Protein AF-A0A2D6ZTB4-F1 (afdb_monomer_lite)

Structure (mmCIF, N/CA/C/O backbone):
data_AF-A0A2D6ZTB4-F1
#
_entry.id   AF-A0A2D6ZTB4-F1
#
loop_
_atom_site.group_PDB
_atom_site.id
_atom_site.type_symbol
_atom_site.label_atom_id
_atom_site.label_alt_id
_atom_site.label_comp_id
_atom_site.label_asym_id
_atom_site.label_entity_id
_atom_site.label_seq_id
_atom_site.pdbx_PDB_ins_code
_atom_site.Cartn_x
_atom_site.Cartn_y
_atom_site.Cartn_z
_atom_site.occupancy
_atom_site.B_iso_or_equiv
_atom_site.auth_seq_id
_atom_site.auth_comp_id
_atom_site.auth_asym_id
_atom_site.auth_atom_id
_atom_site.pdbx_PDB_model_num
ATOM 1 N N . MET A 1 1 ? 25.758 -13.209 -58.557 1.00 52.25 1 MET A N 1
ATOM 2 C CA . MET A 1 1 ? 24.858 -12.712 -57.490 1.00 52.25 1 MET A CA 1
ATOM 3 C C . MET A 1 1 ? 24.433 -11.298 -57.864 1.00 52.25 1 MET A C 1
ATOM 5 O O . MET A 1 1 ? 25.295 -10.448 -58.024 1.00 52.25 1 MET A O 1
ATOM 9 N N . THR A 1 2 ? 23.151 -11.065 -58.150 1.00 56.28 2 THR A N 1
ATOM 10 C CA . THR A 1 2 ? 22.655 -9.791 -58.705 1.00 56.28 2 THR A CA 1
ATOM 11 C C . THR A 1 2 ? 22.597 -8.686 -57.643 1.00 56.28 2 THR A C 1
ATOM 13 O O . THR A 1 2 ? 22.318 -8.953 -56.474 1.00 56.28 2 THR A O 1
ATOM 16 N N . LEU A 1 3 ? 22.803 -7.426 -58.051 1.00 58.00 3 LEU A N 1
ATOM 17 C CA . LEU A 1 3 ? 22.785 -6.234 -57.179 1.00 58.00 3 LEU A CA 1
ATOM 18 C C . LEU A 1 3 ? 21.504 -6.134 -56.314 1.00 58.00 3 LEU A C 1
ATOM 20 O O . LEU A 1 3 ? 21.521 -5.619 -55.197 1.00 58.00 3 LEU A O 1
ATOM 24 N N . LYS A 1 4 ? 20.391 -6.680 -56.825 1.00 60.34 4 LYS A N 1
ATOM 25 C CA . LYS A 1 4 ? 19.081 -6.758 -56.160 1.00 60.34 4 LYS A CA 1
ATOM 26 C C . LYS A 1 4 ? 19.089 -7.713 -54.955 1.00 60.34 4 LYS A C 1
ATOM 28 O O . LYS A 1 4 ? 18.573 -7.355 -53.901 1.00 60.34 4 LYS A O 1
ATOM 33 N N . ASN A 1 5 ? 19.752 -8.867 -55.075 1.00 54.66 5 ASN A N 1
ATOM 34 C CA . ASN A 1 5 ? 19.890 -9.837 -53.983 1.00 54.66 5 ASN A CA 1
ATOM 35 C C . ASN A 1 5 ? 20.804 -9.309 -52.868 1.00 54.66 5 ASN A C 1
ATOM 37 O O . ASN A 1 5 ? 20.575 -9.607 -51.702 1.00 54.66 5 ASN A O 1
ATOM 41 N N . PHE A 1 6 ? 21.793 -8.475 -53.207 1.00 59.34 6 PHE A N 1
ATOM 42 C CA . PHE A 1 6 ? 22.673 -7.833 -52.225 1.00 59.34 6 PHE A CA 1
ATOM 43 C C . PHE A 1 6 ? 21.935 -6.770 -51.389 1.00 59.34 6 PHE A C 1
ATOM 45 O O . PHE A 1 6 ? 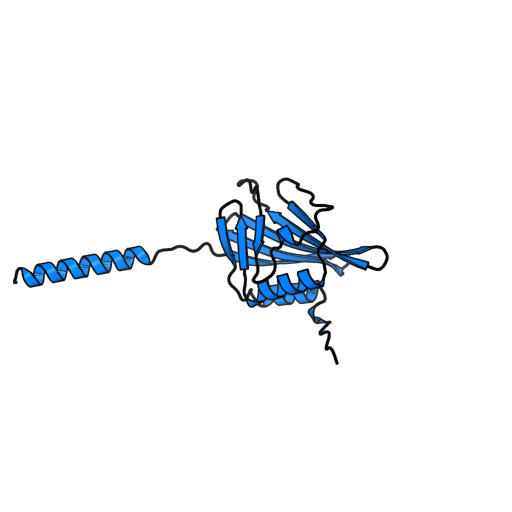22.069 -6.745 -50.168 1.00 59.34 6 PHE A O 1
ATOM 52 N N . LYS A 1 7 ? 21.079 -5.948 -52.021 1.00 60.59 7 LYS A N 1
ATOM 53 C CA . LYS A 1 7 ? 20.233 -4.965 -51.314 1.00 60.59 7 LYS A CA 1
ATOM 54 C C . LYS A 1 7 ? 19.231 -5.620 -50.359 1.00 60.59 7 LYS A C 1
ATOM 56 O O . LYS A 1 7 ? 19.068 -5.131 -49.246 1.00 60.59 7 LYS A O 1
ATOM 61 N N . ILE A 1 8 ? 18.599 -6.723 -50.769 1.00 66.88 8 ILE A N 1
ATOM 62 C CA . ILE A 1 8 ? 17.653 -7.475 -49.924 1.00 66.88 8 ILE A CA 1
ATOM 63 C C . ILE A 1 8 ? 18.365 -8.038 -48.690 1.00 66.88 8 ILE A C 1
ATOM 65 O O . ILE A 1 8 ? 17.864 -7.877 -47.582 1.00 66.88 8 ILE A O 1
ATOM 69 N N . LEU A 1 9 ? 19.563 -8.609 -48.869 1.00 60.28 9 LEU A N 1
ATOM 70 C CA . LEU A 1 9 ? 20.347 -9.189 -47.776 1.00 60.28 9 LEU A CA 1
ATOM 71 C C . LEU A 1 9 ? 20.759 -8.139 -46.727 1.00 60.28 9 LEU A C 1
ATOM 73 O O . LEU A 1 9 ? 20.732 -8.406 -45.523 1.00 60.28 9 LEU A O 1
ATOM 77 N N . ILE A 1 10 ? 21.110 -6.931 -47.183 1.00 66.19 10 ILE A N 1
ATOM 78 C CA . ILE A 1 10 ? 21.418 -5.782 -46.318 1.00 66.19 10 ILE A CA 1
ATOM 79 C C . ILE A 1 10 ? 20.169 -5.334 -45.554 1.00 66.19 10 ILE A C 1
ATOM 81 O O . ILE A 1 10 ? 20.231 -5.165 -44.338 1.00 66.19 10 ILE A O 1
ATOM 85 N N . PHE A 1 11 ? 19.025 -5.210 -46.233 1.00 66.38 11 PHE A N 1
ATOM 86 C CA . PHE A 1 11 ? 17.766 -4.806 -45.603 1.00 66.38 11 PHE A CA 1
ATOM 87 C C . PHE A 1 11 ? 17.319 -5.795 -44.520 1.00 66.38 11 PHE A C 1
ATOM 89 O O . PHE A 1 11 ? 16.960 -5.382 -43.419 1.00 66.38 11 PHE A O 1
ATOM 96 N N . THR A 1 12 ? 17.420 -7.103 -44.780 1.00 67.19 12 THR A N 1
ATOM 97 C CA . THR A 1 12 ? 17.095 -8.139 -43.786 1.00 67.19 12 THR A CA 1
ATOM 98 C C . THR A 1 12 ? 18.022 -8.106 -42.572 1.00 67.19 12 THR A C 1
ATOM 100 O O . THR A 1 12 ? 17.562 -8.320 -41.453 1.00 67.19 12 THR A O 1
ATOM 103 N N . LYS A 1 13 ? 19.312 -7.786 -42.757 1.00 69.56 13 LYS A N 1
ATOM 104 C CA . LYS A 1 13 ? 20.256 -7.633 -41.638 1.00 69.56 13 LYS A CA 1
ATOM 105 C C . LYS A 1 13 ? 19.959 -6.392 -40.794 1.00 69.56 13 LYS A C 1
ATOM 107 O O . LYS A 1 13 ? 20.038 -6.472 -39.574 1.00 69.56 13 LYS A O 1
ATOM 112 N N . ILE A 1 14 ? 19.580 -5.276 -41.418 1.00 72.50 14 ILE A N 1
ATOM 113 C CA . ILE A 1 14 ? 19.193 -4.041 -40.714 1.00 72.50 14 ILE A CA 1
ATOM 114 C C . ILE A 1 14 ? 17.926 -4.271 -39.879 1.00 72.50 14 ILE A C 1
ATOM 116 O O . ILE A 1 14 ? 17.886 -3.878 -38.718 1.00 72.50 14 ILE A O 1
ATOM 120 N N . ILE A 1 15 ? 16.929 -4.972 -40.429 1.00 69.00 15 ILE A N 1
ATOM 121 C CA . ILE A 1 15 ? 15.698 -5.327 -39.704 1.00 69.00 15 ILE A CA 1
ATOM 122 C C . ILE A 1 15 ? 16.006 -6.207 -38.487 1.00 69.00 15 ILE A C 1
ATOM 124 O O . ILE A 1 15 ? 15.493 -5.940 -37.405 1.00 69.00 15 ILE A O 1
ATOM 128 N N . LEU A 1 16 ? 16.880 -7.210 -38.631 1.00 63.91 16 LEU A N 1
ATOM 129 C CA . LEU A 1 16 ? 17.311 -8.063 -37.517 1.00 63.91 16 LEU A CA 1
ATOM 130 C C . LEU A 1 16 ? 18.018 -7.269 -36.412 1.00 63.91 16 LEU A C 1
ATOM 132 O O . LEU A 1 16 ? 17.733 -7.481 -35.238 1.00 63.91 16 LEU A O 1
ATOM 136 N N . ILE A 1 17 ? 18.895 -6.328 -36.773 1.00 64.88 17 ILE A N 1
ATOM 137 C CA . ILE A 1 17 ? 19.585 -5.462 -35.806 1.00 64.88 17 ILE A CA 1
ATOM 138 C C . ILE A 1 17 ? 18.573 -4.590 -35.055 1.00 64.88 17 ILE A C 1
ATOM 140 O O . ILE A 1 17 ? 18.600 -4.546 -33.830 1.00 64.88 17 ILE A O 1
ATOM 144 N N . ILE A 1 18 ? 17.639 -3.956 -35.767 1.00 65.50 18 ILE A N 1
ATOM 145 C CA . ILE A 1 18 ? 16.582 -3.139 -35.157 1.00 65.50 18 ILE A CA 1
ATOM 146 C C . ILE A 1 18 ? 15.731 -3.985 -34.193 1.00 65.50 18 ILE A C 1
ATOM 148 O O . ILE A 1 18 ? 15.479 -3.559 -33.069 1.00 65.50 18 ILE A O 1
ATOM 152 N N . PHE A 1 19 ? 15.361 -5.209 -34.582 1.00 59.56 19 PHE A N 1
ATOM 153 C CA . PHE A 1 19 ? 14.586 -6.127 -33.740 1.00 59.56 19 PHE A CA 1
ATOM 154 C C . PHE A 1 19 ? 15.341 -6.542 -32.465 1.00 59.56 19 PHE A C 1
ATOM 156 O O . PHE A 1 19 ? 14.738 -6.652 -31.402 1.00 59.56 19 PHE A O 1
ATOM 163 N N . PHE A 1 20 ? 16.665 -6.718 -32.537 1.00 58.56 20 PHE A N 1
ATOM 164 C CA . PHE A 1 20 ? 17.502 -7.010 -31.366 1.00 58.56 20 PHE A CA 1
ATOM 165 C C . PHE A 1 20 ? 17.656 -5.813 -30.415 1.00 58.56 20 PHE A C 1
ATOM 167 O O . PHE A 1 20 ? 17.726 -6.013 -29.204 1.00 58.56 20 PHE A O 1
ATOM 174 N N . TYR A 1 21 ? 17.675 -4.579 -30.930 1.00 59.09 21 TYR A N 1
ATOM 175 C CA . TYR A 1 21 ? 17.796 -3.375 -30.097 1.00 59.09 21 TYR A CA 1
ATOM 176 C C . TYR A 1 21 ? 16.504 -3.009 -29.352 1.00 59.09 21 TYR A C 1
ATOM 178 O O . TYR A 1 21 ? 16.584 -2.423 -28.275 1.00 59.09 21 TYR A O 1
ATOM 186 N N . PHE A 1 22 ? 15.327 -3.385 -29.862 1.00 58.44 22 PHE A N 1
ATOM 187 C CA . PHE A 1 22 ? 14.051 -3.104 -29.187 1.00 58.44 22 PHE A CA 1
ATOM 188 C C . PHE A 1 22 ? 13.733 -4.034 -28.001 1.00 58.44 22 PHE A C 1
ATOM 190 O O . PHE A 1 22 ? 12.863 -3.703 -27.201 1.00 58.44 22 PHE A O 1
ATOM 197 N N . ASN A 1 23 ? 14.440 -5.157 -27.836 1.00 50.50 23 ASN A N 1
ATOM 198 C CA . ASN A 1 23 ? 14.071 -6.188 -26.854 1.00 50.50 23 ASN A CA 1
ATOM 199 C C . ASN A 1 23 ? 14.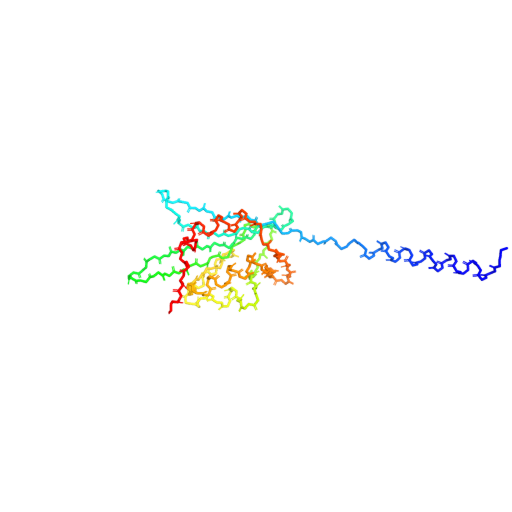707 -6.043 -25.460 1.00 50.50 23 ASN A C 1
ATOM 201 O O . ASN A 1 23 ? 14.439 -6.875 -24.600 1.00 50.50 23 ASN A O 1
ATOM 205 N N . ASN A 1 24 ? 15.509 -5.008 -25.195 1.00 48.94 24 ASN A N 1
ATOM 206 C CA . ASN A 1 24 ? 16.181 -4.835 -23.898 1.00 48.94 24 ASN A CA 1
ATOM 207 C C . ASN A 1 24 ? 15.644 -3.631 -23.112 1.00 48.94 24 ASN A C 1
ATOM 209 O O . ASN A 1 24 ? 16.406 -2.776 -22.660 1.00 48.94 24 ASN A O 1
ATOM 213 N N . VAL A 1 25 ? 14.322 -3.553 -22.941 1.00 54.53 25 VAL A N 1
ATOM 214 C CA . VAL A 1 25 ? 13.733 -2.669 -21.929 1.00 54.53 25 VAL A CA 1
ATOM 215 C C . VAL A 1 25 ? 13.773 -3.419 -20.598 1.00 54.53 25 VAL A C 1
ATOM 217 O O . VAL A 1 25 ? 12.883 -4.208 -20.298 1.00 54.53 25 VAL A O 1
ATOM 220 N N . ASN A 1 26 ? 14.830 -3.202 -19.813 1.00 54.97 26 ASN A N 1
ATOM 221 C CA . ASN A 1 26 ? 14.866 -3.653 -18.422 1.00 54.97 26 ASN A CA 1
ATOM 222 C C . ASN A 1 26 ? 13.776 -2.900 -17.651 1.00 54.97 26 ASN A C 1
ATOM 224 O O . ASN A 1 26 ? 13.898 -1.697 -17.425 1.00 54.97 26 ASN A O 1
ATOM 228 N N . SER A 1 27 ? 12.696 -3.590 -17.285 1.00 60.41 27 SER A N 1
ATOM 229 C CA . SER A 1 27 ? 11.709 -3.048 -16.355 1.00 60.41 27 SER A CA 1
ATOM 230 C C . SER A 1 27 ? 12.225 -3.204 -14.930 1.00 60.41 27 SER A C 1
ATOM 232 O O . SER A 1 27 ? 12.633 -4.305 -14.557 1.00 60.41 27 SER A O 1
ATOM 234 N N . ASP A 1 28 ? 12.164 -2.139 -14.133 1.00 71.88 28 ASP A N 1
ATOM 235 C CA . ASP A 1 28 ? 12.391 -2.237 -12.693 1.00 71.88 28 ASP A CA 1
ATOM 236 C C . ASP A 1 28 ? 11.391 -3.238 -12.091 1.00 71.88 28 ASP A C 1
ATOM 238 O O . ASP A 1 28 ? 10.174 -3.057 -12.189 1.00 71.88 28 ASP A O 1
ATOM 242 N N . GLU A 1 29 ? 11.897 -4.320 -11.499 1.00 78.62 29 GLU A N 1
ATOM 243 C CA . GLU A 1 29 ? 11.063 -5.300 -10.807 1.00 78.62 29 GLU A CA 1
ATOM 244 C C . GLU A 1 29 ? 10.700 -4.773 -9.413 1.00 78.62 29 GLU A C 1
ATOM 246 O O . GLU A 1 29 ? 11.566 -4.317 -8.658 1.00 78.62 29 GLU A O 1
ATOM 251 N N . ILE A 1 30 ? 9.407 -4.827 -9.080 1.00 86.25 30 ILE A N 1
ATOM 252 C CA . ILE A 1 30 ? 8.879 -4.432 -7.773 1.00 86.25 30 ILE A CA 1
ATOM 253 C C . ILE A 1 30 ? 8.494 -5.694 -7.008 1.00 86.25 30 ILE A C 1
ATOM 255 O O . ILE A 1 30 ? 7.564 -6.401 -7.395 1.00 86.25 30 ILE A O 1
ATOM 259 N N . ILE A 1 31 ? 9.166 -5.937 -5.887 1.00 89.06 31 ILE A N 1
ATOM 260 C CA . ILE A 1 31 ? 8.854 -7.043 -4.980 1.00 89.06 31 ILE A CA 1
ATOM 261 C C . ILE A 1 31 ? 7.974 -6.512 -3.851 1.00 89.06 31 ILE A C 1
ATOM 263 O O . ILE A 1 31 ? 8.331 -5.531 -3.198 1.00 89.06 31 ILE A O 1
ATOM 267 N N . ALA A 1 32 ? 6.834 -7.160 -3.616 1.00 90.62 32 ALA A N 1
ATOM 268 C CA . ALA A 1 32 ? 5.929 -6.841 -2.517 1.00 90.62 32 ALA A CA 1
ATOM 269 C C . ALA A 1 32 ? 6.115 -7.829 -1.354 1.00 90.62 32 ALA A C 1
ATOM 271 O O . ALA A 1 32 ? 6.166 -9.038 -1.562 1.00 90.62 32 ALA A O 1
ATOM 272 N N . GLU A 1 33 ? 6.158 -7.318 -0.128 1.00 92.56 33 GLU A N 1
ATOM 273 C CA . GLU A 1 33 ? 6.235 -8.088 1.119 1.00 92.56 33 GLU A CA 1
ATOM 274 C C . GLU A 1 33 ? 5.195 -7.554 2.106 1.00 92.56 33 GLU A C 1
ATOM 276 O O . GLU A 1 33 ? 4.901 -6.360 2.104 1.00 92.56 33 GLU A O 1
ATOM 281 N N . SER A 1 34 ? 4.640 -8.395 2.976 1.00 91.31 34 SER A N 1
ATOM 282 C CA . SER A 1 34 ? 3.736 -7.913 4.024 1.00 91.31 34 SER A CA 1
ATOM 283 C C . SER A 1 34 ? 4.505 -7.208 5.150 1.00 91.31 34 SER A C 1
ATOM 285 O O . SER A 1 34 ? 5.676 -7.479 5.421 1.00 91.31 34 SER A O 1
ATOM 287 N N . ILE A 1 35 ? 3.830 -6.283 5.828 1.00 91.31 35 ILE A N 1
ATOM 288 C CA . ILE A 1 35 ? 4.278 -5.686 7.087 1.00 91.31 35 ILE A CA 1
ATOM 289 C C . ILE A 1 35 ? 3.289 -6.135 8.153 1.00 91.31 35 ILE A C 1
ATOM 291 O O . ILE A 1 35 ? 2.106 -5.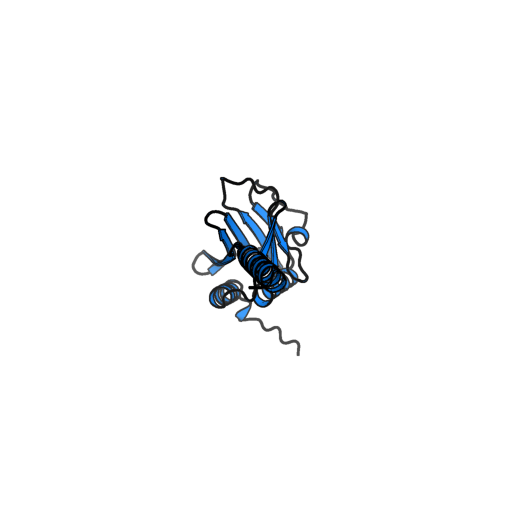822 8.056 1.00 91.31 35 ILE A O 1
ATOM 295 N N . ILE A 1 36 ? 3.770 -6.847 9.171 1.00 90.00 36 ILE A N 1
ATOM 296 C CA . ILE A 1 36 ? 2.981 -7.230 10.344 1.00 90.00 36 ILE A CA 1
ATOM 297 C C . ILE A 1 36 ? 3.808 -6.908 11.585 1.00 90.00 36 ILE A C 1
ATOM 299 O O . ILE A 1 36 ? 4.852 -7.516 11.823 1.00 90.00 36 ILE A O 1
ATOM 303 N N . VAL A 1 37 ? 3.340 -5.956 12.389 1.00 89.38 37 VAL A N 1
ATOM 304 C CA . VAL A 1 37 ? 3.908 -5.658 13.708 1.00 89.38 37 VAL A CA 1
ATOM 305 C C . VAL A 1 37 ? 2.887 -6.042 14.760 1.00 89.38 37 VAL A C 1
ATOM 307 O O . VAL A 1 37 ? 1.743 -5.591 14.715 1.00 89.38 37 VAL A O 1
ATOM 310 N N . LEU A 1 38 ? 3.308 -6.868 15.713 1.00 87.69 38 LEU A N 1
ATOM 311 C CA . LEU A 1 38 ? 2.466 -7.359 16.798 1.00 87.69 38 LEU A CA 1
ATOM 312 C C . LEU A 1 38 ? 2.799 -6.647 18.112 1.00 87.69 38 LEU A C 1
ATOM 314 O O . LEU A 1 38 ? 3.957 -6.338 18.388 1.00 87.69 38 LEU A O 1
ATOM 318 N N . ASP A 1 39 ? 1.789 -6.453 18.952 1.00 85.75 39 ASP A N 1
ATOM 319 C CA . ASP A 1 39 ? 1.919 -6.049 20.351 1.00 85.75 39 ASP A CA 1
ATOM 320 C C . ASP A 1 39 ? 1.129 -7.040 21.206 1.00 85.75 39 ASP A C 1
ATOM 322 O O . ASP A 1 39 ? -0.076 -7.200 21.025 1.00 85.75 39 ASP A O 1
ATOM 326 N N . LYS A 1 40 ? 1.817 -7.782 22.082 1.00 88.12 40 LYS A N 1
ATOM 327 C CA . LYS A 1 40 ? 1.225 -8.881 22.873 1.00 88.12 40 LYS A CA 1
ATOM 328 C C . LYS A 1 40 ? 0.402 -9.868 22.023 1.00 88.12 40 LYS A C 1
ATOM 330 O O . LYS A 1 40 ? -0.690 -10.263 22.412 1.00 88.12 40 LYS A O 1
ATOM 335 N N . MET A 1 41 ? 0.940 -10.262 20.864 1.00 82.69 41 MET A N 1
ATOM 336 C CA . MET A 1 41 ? 0.293 -11.148 19.875 1.00 82.69 41 MET A CA 1
ATOM 337 C C . MET A 1 41 ? -0.944 -10.563 19.168 1.00 82.69 41 MET A C 1
ATOM 339 O O . MET A 1 41 ? -1.614 -11.277 18.428 1.00 82.69 41 MET A O 1
ATOM 343 N N . ILE A 1 42 ? -1.228 -9.270 19.338 1.00 82.31 42 ILE A N 1
ATOM 344 C CA . ILE A 1 42 ? -2.312 -8.567 18.646 1.00 82.31 42 ILE A CA 1
ATOM 345 C C . ILE A 1 42 ? -1.706 -7.716 17.519 1.00 82.31 42 ILE A C 1
ATOM 347 O O . ILE A 1 42 ? -0.745 -6.984 17.778 1.00 82.31 42 ILE A O 1
ATOM 351 N N . PRO A 1 43 ? -2.231 -7.776 16.280 1.00 84.38 43 PRO A N 1
ATOM 352 C CA . PRO A 1 43 ? -1.805 -6.888 15.203 1.00 84.38 43 PRO A CA 1
ATOM 353 C C . PRO A 1 43 ? -1.912 -5.409 15.587 1.00 84.38 43 PRO A C 1
ATOM 355 O O . PRO A 1 43 ? -2.980 -4.916 15.943 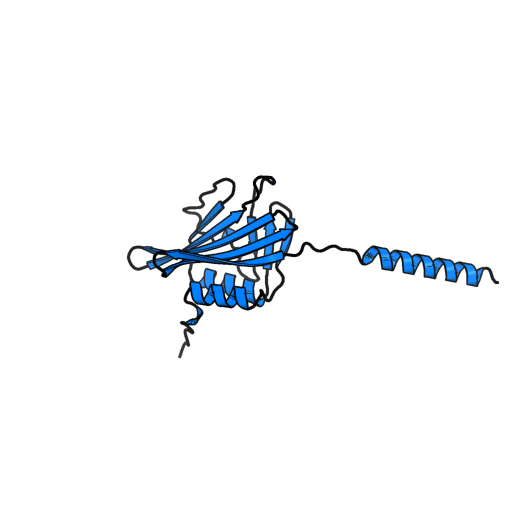1.00 84.38 43 PRO A O 1
ATOM 358 N N . LYS A 1 44 ? -0.783 -4.705 15.511 1.00 86.12 44 LYS A N 1
ATOM 359 C CA . LYS A 1 44 ? -0.648 -3.270 15.790 1.00 86.12 44 LYS A CA 1
ATOM 360 C C . LYS A 1 44 ? -0.424 -2.455 14.519 1.00 86.12 44 LYS A C 1
ATOM 362 O O . LYS A 1 44 ? -0.888 -1.322 14.424 1.00 86.12 44 LYS A O 1
ATOM 367 N N . GLU A 1 45 ? 0.299 -3.018 13.557 1.00 88.25 45 GLU A N 1
ATOM 368 C CA . GLU A 1 45 ? 0.556 -2.415 12.250 1.00 88.25 45 GLU A CA 1
ATOM 369 C C . GLU A 1 45 ? 0.473 -3.506 11.183 1.00 88.25 45 GLU A C 1
ATOM 371 O O . GLU A 1 45 ? 1.050 -4.580 11.354 1.00 88.25 45 GLU A O 1
ATOM 376 N N . CYS A 1 46 ? -0.242 -3.217 10.102 1.00 89.06 46 CYS A N 1
ATOM 377 C CA . CYS A 1 46 ? -0.466 -4.111 8.972 1.00 89.06 46 CYS A CA 1
ATOM 378 C C . CYS A 1 46 ? -0.146 -3.354 7.691 1.00 89.06 46 CYS A C 1
ATOM 380 O O . CYS A 1 46 ? -0.488 -2.186 7.595 1.00 89.06 46 CYS A O 1
ATOM 382 N N . GLY A 1 47 ? 0.462 -3.955 6.682 1.00 89.62 47 GLY A N 1
ATOM 383 C CA . GLY A 1 47 ? 0.774 -3.200 5.474 1.00 89.62 47 GLY A CA 1
ATOM 384 C C . GLY A 1 47 ? 1.515 -3.992 4.421 1.00 89.62 47 GLY A C 1
ATOM 385 O O . GLY A 1 47 ? 1.576 -5.219 4.476 1.00 89.62 47 GLY A O 1
ATOM 386 N N . ILE A 1 48 ? 2.083 -3.264 3.467 1.00 90.62 48 ILE A N 1
ATOM 387 C CA . ILE A 1 48 ? 2.874 -3.800 2.366 1.00 90.62 48 ILE A CA 1
ATOM 388 C C . ILE A 1 48 ? 4.142 -2.964 2.219 1.00 90.62 48 ILE A C 1
ATOM 390 O O . ILE A 1 48 ? 4.118 -1.735 2.249 1.00 90.62 48 ILE A O 1
ATOM 394 N N . LYS A 1 49 ? 5.262 -3.638 2.015 1.00 90.38 49 LYS A N 1
ATOM 395 C CA . LYS A 1 49 ? 6.544 -3.069 1.631 1.00 90.38 49 LYS A CA 1
ATOM 396 C C . LYS A 1 49 ? 6.796 -3.391 0.160 1.00 90.38 49 LYS A C 1
ATOM 398 O O . LYS A 1 49 ? 6.686 -4.543 -0.237 1.00 90.38 49 LYS A O 1
ATOM 403 N N . PHE A 1 50 ? 7.168 -2.383 -0.617 1.00 89.19 50 PHE A N 1
ATOM 404 C CA . PHE A 1 50 ? 7.624 -2.503 -1.995 1.00 89.19 50 PHE A CA 1
ATOM 405 C C . PHE A 1 50 ? 9.133 -2.263 -2.064 1.00 89.19 50 PHE A C 1
ATOM 407 O O . PHE A 1 50 ? 9.629 -1.218 -1.638 1.00 89.19 50 PHE A O 1
ATOM 414 N N . SER A 1 51 ? 9.860 -3.227 -2.613 1.00 87.00 51 SER A N 1
ATOM 415 C CA . SER A 1 51 ? 11.288 -3.134 -2.899 1.00 87.00 51 SER A CA 1
ATOM 416 C C . SER A 1 51 ? 11.489 -2.996 -4.404 1.00 87.00 51 SER A C 1
ATOM 418 O O . SER A 1 51 ? 11.074 -3.870 -5.159 1.00 87.00 51 SER A O 1
ATOM 420 N N . ILE A 1 52 ? 12.111 -1.897 -4.825 1.00 82.81 52 ILE A N 1
ATOM 421 C CA . ILE A 1 52 ? 12.473 -1.617 -6.220 1.00 82.81 52 ILE A CA 1
ATOM 422 C C . ILE A 1 52 ? 13.996 -1.644 -6.280 1.00 82.81 52 ILE A C 1
ATOM 424 O O . ILE A 1 52 ? 14.617 -0.962 -5.472 1.00 82.81 52 ILE A O 1
ATOM 428 N N . SER A 1 53 ? 14.562 -2.448 -7.189 1.00 68.19 53 SER A N 1
ATOM 429 C CA . SER A 1 53 ? 15.977 -2.491 -7.623 1.00 68.19 53 SER A CA 1
ATOM 430 C C . SER A 1 53 ? 17.041 -1.948 -6.637 1.00 68.19 53 SER A C 1
ATOM 432 O O . SER A 1 53 ? 17.081 -0.763 -6.309 1.00 68.19 53 SER A O 1
ATOM 434 N N . PRO A 1 54 ? 18.074 -2.741 -6.321 1.00 60.03 54 PRO A N 1
ATOM 435 C CA . PRO A 1 54 ? 18.391 -3.308 -4.998 1.00 60.03 54 PRO A CA 1
ATOM 436 C C . PRO A 1 54 ? 18.290 -2.419 -3.732 1.00 60.03 54 PRO A C 1
ATOM 438 O O . PRO A 1 54 ? 18.340 -2.976 -2.638 1.00 60.03 54 PRO A O 1
ATOM 441 N N . ASN A 1 55 ? 18.125 -1.094 -3.812 1.00 66.19 55 ASN A N 1
ATOM 442 C CA . ASN A 1 55 ? 18.266 -0.196 -2.655 1.00 66.19 55 ASN A CA 1
ATOM 443 C C . ASN A 1 55 ? 17.021 0.643 -2.306 1.00 66.19 55 ASN A C 1
ATOM 445 O O . ASN A 1 55 ? 16.979 1.211 -1.214 1.00 66.19 55 ASN A O 1
ATOM 449 N N . GLN A 1 56 ? 15.989 0.706 -3.157 1.00 76.19 56 GLN A N 1
ATOM 450 C CA . GLN A 1 56 ? 14.802 1.521 -2.867 1.00 76.19 56 GLN A CA 1
ATOM 451 C C . GLN A 1 56 ? 13.729 0.698 -2.151 1.00 76.19 56 GLN A C 1
ATOM 453 O O . GLN A 1 56 ? 13.227 -0.302 -2.666 1.00 76.19 56 GLN A O 1
ATOM 458 N N . VAL A 1 57 ? 13.362 1.126 -0.940 1.00 79.44 57 VAL A N 1
ATOM 459 C CA . VAL A 1 57 ? 12.369 0.444 -0.102 1.00 79.44 57 VAL A CA 1
ATOM 460 C C . VAL A 1 57 ? 11.273 1.418 0.290 1.00 79.44 57 VAL A C 1
ATOM 462 O O . VAL A 1 57 ? 11.457 2.243 1.188 1.00 79.44 57 VAL A O 1
ATOM 465 N N . ILE A 1 58 ? 10.108 1.254 -0.326 1.00 82.56 58 ILE A N 1
ATOM 466 C CA . ILE A 1 58 ? 8.889 1.982 0.012 1.00 82.56 58 ILE A CA 1
ATOM 467 C C . ILE A 1 58 ? 8.014 1.112 0.904 1.00 82.56 58 ILE A C 1
ATOM 469 O O . ILE A 1 58 ? 7.881 -0.089 0.697 1.00 82.56 58 ILE A O 1
ATOM 473 N N . LYS A 1 59 ? 7.398 1.706 1.917 1.00 85.38 59 LYS A N 1
ATOM 474 C CA . LYS A 1 59 ? 6.496 1.024 2.842 1.00 85.38 59 LYS A CA 1
ATOM 475 C C . LYS A 1 59 ? 5.172 1.754 2.900 1.00 85.38 59 LYS A C 1
ATOM 477 O O . LYS A 1 59 ? 5.149 2.961 3.124 1.00 85.38 59 LYS A O 1
ATOM 482 N N . VAL A 1 60 ? 4.094 1.001 2.757 1.00 82.56 60 VAL A N 1
ATOM 483 C CA . VAL A 1 60 ? 2.728 1.416 3.053 1.00 82.56 60 VAL A CA 1
ATOM 484 C C . VAL A 1 60 ? 2.302 0.657 4.293 1.00 82.56 60 VAL A C 1
ATOM 486 O O . VAL A 1 60 ? 2.095 -0.552 4.243 1.00 82.56 60 VAL A O 1
ATOM 489 N N . SER A 1 61 ? 2.167 1.356 5.405 1.00 83.38 61 SER A N 1
ATOM 490 C CA . SER A 1 61 ? 1.683 0.768 6.645 1.00 83.38 61 SER A CA 1
ATOM 491 C C . SER A 1 61 ? 0.318 1.322 6.996 1.00 83.38 61 SER A C 1
ATOM 493 O O . SER A 1 61 ? 0.024 2.488 6.759 1.00 83.38 61 SER A O 1
ATOM 495 N N . ILE A 1 62 ? -0.488 0.480 7.615 1.00 80.62 62 ILE A N 1
ATOM 496 C CA . ILE A 1 62 ? -1.796 0.770 8.170 1.00 80.62 62 ILE A CA 1
ATOM 497 C C . ILE A 1 62 ? -1.735 0.533 9.670 1.00 80.62 62 ILE A C 1
ATOM 499 O O . ILE A 1 62 ? -1.274 -0.510 10.140 1.00 80.62 62 ILE A O 1
ATOM 503 N N . LYS A 1 63 ? -2.260 1.485 10.429 1.00 82.75 63 LYS A N 1
ATOM 504 C CA . LYS A 1 63 ? -2.497 1.370 11.864 1.00 82.75 63 LYS A CA 1
ATOM 505 C C . LYS A 1 63 ? -3.956 1.695 12.126 1.00 82.75 63 LYS A C 1
ATOM 507 O O . LYS A 1 63 ? -4.385 2.821 11.893 1.00 82.75 63 LYS A O 1
ATOM 512 N N . LYS A 1 64 ? -4.710 0.722 12.631 1.00 73.50 64 LYS A N 1
ATOM 513 C CA . LYS A 1 64 ? -6.052 0.979 13.163 1.00 73.50 64 LYS A CA 1
ATOM 514 C C . LYS A 1 64 ? -5.909 1.550 14.569 1.00 73.50 64 LYS A C 1
ATOM 516 O O . LYS A 1 64 ? -5.254 0.950 15.420 1.00 73.50 64 LYS A O 1
ATOM 521 N N . ILE A 1 65 ? -6.497 2.714 14.809 1.00 72.50 65 ILE A N 1
ATOM 522 C CA . ILE A 1 65 ? -6.496 3.383 16.108 1.00 72.50 65 ILE A CA 1
ATOM 523 C C . ILE A 1 65 ? -7.933 3.520 16.579 1.00 72.50 65 ILE A C 1
ATOM 525 O O . ILE A 1 65 ? -8.800 3.999 15.858 1.00 72.50 65 ILE A O 1
ATOM 529 N N . ARG A 1 66 ? -8.179 3.138 17.828 1.00 58.00 66 ARG A N 1
ATOM 530 C CA . ARG A 1 66 ? -9.489 3.277 18.454 1.00 58.00 66 ARG A CA 1
ATOM 531 C C . ARG A 1 66 ? -9.543 4.577 19.248 1.00 58.00 66 ARG A C 1
ATOM 533 O O . ARG A 1 66 ? -8.864 4.710 20.266 1.00 58.00 66 ARG A O 1
ATOM 540 N N . LEU A 1 67 ? -10.355 5.531 18.804 1.00 59.72 67 LEU A N 1
ATOM 541 C CA . LEU A 1 67 ? -10.544 6.826 19.459 1.00 59.72 67 LEU A CA 1
ATOM 542 C C . LEU A 1 67 ? -12.010 7.006 19.847 1.00 59.72 67 LEU A C 1
ATOM 544 O O . LEU A 1 67 ? -12.875 7.105 18.988 1.00 59.72 67 LEU A O 1
ATOM 548 N N . LYS A 1 68 ? -12.302 7.087 21.154 1.00 50.47 68 LYS A N 1
ATOM 549 C CA . LYS A 1 68 ? -13.612 7.515 21.699 1.00 50.47 68 LYS A CA 1
ATOM 550 C C . LYS A 1 68 ? -14.839 6.930 20.956 1.00 50.47 68 LYS A C 1
ATOM 552 O O . LYS A 1 68 ? -15.759 7.668 20.617 1.00 50.47 68 LYS A O 1
ATOM 557 N N . ASN A 1 69 ? -14.857 5.614 20.724 1.00 56.88 69 ASN A N 1
ATOM 558 C CA . ASN A 1 69 ? -15.917 4.863 20.019 1.00 56.88 69 ASN A CA 1
ATOM 559 C C . ASN A 1 69 ? -15.983 5.022 18.487 1.00 56.88 69 ASN A C 1
ATOM 561 O O . ASN A 1 69 ? -16.993 4.657 17.888 1.00 56.88 69 ASN A O 1
ATOM 565 N N . LYS A 1 70 ? -14.919 5.508 17.846 1.00 59.53 70 LYS A N 1
ATOM 566 C CA . LYS A 1 70 ? -14.700 5.402 16.401 1.00 59.53 70 LYS A CA 1
ATOM 567 C C . LYS A 1 70 ? -13.360 4.723 16.137 1.00 59.53 70 LYS A C 1
ATOM 569 O O . LYS A 1 70 ? -12.378 4.998 16.832 1.00 59.53 70 LYS A O 1
ATOM 574 N N . ASP A 1 71 ? -13.347 3.830 15.159 1.00 65.50 71 ASP A N 1
ATOM 575 C CA . ASP A 1 71 ? -12.108 3.304 14.605 1.00 65.50 71 ASP A CA 1
ATOM 576 C C . ASP A 1 71 ? -11.653 4.291 13.523 1.00 65.50 71 ASP A C 1
ATOM 578 O O . ASP A 1 71 ? -12.429 4.676 12.650 1.00 65.50 71 ASP A O 1
ATOM 582 N N . GLU A 1 72 ? -10.427 4.786 13.652 1.00 70.62 72 GLU A N 1
ATOM 583 C CA . GLU A 1 72 ? -9.772 5.616 12.648 1.00 70.62 72 GLU A CA 1
ATOM 584 C C . GLU A 1 72 ? -8.574 4.846 12.102 1.00 70.62 72 GLU A C 1
ATOM 586 O O . GLU A 1 72 ? -7.775 4.287 12.862 1.00 70.62 72 GLU A O 1
ATOM 591 N N . THR A 1 73 ? -8.417 4.838 10.783 1.00 78.44 73 THR A N 1
ATOM 592 C CA . THR A 1 73 ? -7.285 4.183 10.140 1.00 78.44 73 THR A CA 1
ATOM 593 C C . THR A 1 73 ? -6.233 5.216 9.757 1.00 78.44 73 THR A C 1
ATOM 595 O O . THR A 1 73 ? -6.492 6.133 8.980 1.00 78.44 73 THR A O 1
ATOM 598 N N . ILE A 1 74 ? -5.026 5.066 10.306 1.00 82.06 74 ILE A N 1
ATOM 599 C CA . ILE A 1 74 ? -3.848 5.809 9.865 1.00 82.06 74 ILE A CA 1
ATOM 600 C C . ILE A 1 74 ? -3.145 4.998 8.790 1.00 82.06 74 ILE A C 1
ATOM 602 O O . ILE A 1 74 ? -2.757 3.856 9.036 1.00 82.06 74 ILE A O 1
ATOM 606 N N . ILE A 1 75 ? -2.913 5.611 7.633 1.00 81.38 75 ILE A N 1
ATOM 607 C CA . ILE A 1 75 ? -1.967 5.090 6.649 1.00 81.38 75 ILE A CA 1
ATOM 608 C C . ILE A 1 75 ? -0.701 5.935 6.693 1.00 81.38 75 ILE A C 1
ATOM 610 O O . ILE A 1 75 ? -0.762 7.164 6.649 1.00 81.38 75 ILE A O 1
ATOM 614 N N . SER A 1 76 ? 0.448 5.267 6.759 1.00 80.50 76 SER A N 1
ATOM 615 C CA . SER A 1 76 ? 1.760 5.885 6.620 1.00 80.50 76 SER A CA 1
ATOM 616 C C . SER A 1 76 ? 2.486 5.341 5.397 1.00 80.50 76 SER A C 1
ATOM 618 O O . SER A 1 76 ? 2.674 4.133 5.261 1.00 80.50 76 SER A O 1
ATOM 620 N N . LEU A 1 77 ? 2.942 6.245 4.545 1.00 79.50 77 LEU A N 1
ATOM 621 C CA . LEU A 1 77 ? 3.778 5.982 3.388 1.00 79.50 77 LEU A CA 1
ATOM 622 C C . LEU A 1 77 ? 5.188 6.469 3.703 1.00 79.50 77 LEU A C 1
ATOM 624 O O . LEU A 1 77 ? 5.384 7.650 3.982 1.00 79.50 77 LEU A O 1
ATOM 628 N N . SER A 1 78 ? 6.163 5.568 3.700 1.00 76.88 78 SER A N 1
ATOM 629 C CA . SER A 1 78 ? 7.543 5.903 4.053 1.00 76.88 78 SER A CA 1
ATOM 630 C C . SER A 1 78 ? 8.555 5.299 3.099 1.00 76.88 78 SER A C 1
ATOM 632 O O . SER A 1 78 ? 8.298 4.279 2.463 1.00 76.88 78 SER A O 1
ATOM 634 N N . ASN A 1 79 ? 9.722 5.928 3.031 1.00 74.06 79 ASN A N 1
ATOM 635 C CA . ASN A 1 79 ? 10.894 5.402 2.349 1.00 74.06 79 ASN A CA 1
ATOM 636 C C . ASN A 1 79 ? 12.034 5.208 3.357 1.00 74.06 79 ASN A C 1
ATOM 638 O O . ASN A 1 79 ? 12.205 6.026 4.259 1.00 74.06 79 ASN A O 1
ATOM 642 N N . LYS A 1 80 ? 12.812 4.130 3.207 1.00 67.44 80 LYS A N 1
ATOM 643 C CA . LYS A 1 80 ? 14.000 3.869 4.039 1.00 67.44 80 LYS A CA 1
ATOM 644 C C . LYS A 1 80 ? 15.317 4.314 3.380 1.00 67.44 80 LYS A C 1
ATOM 646 O O . LYS A 1 80 ? 16.348 4.269 4.037 1.00 67.44 80 LYS A O 1
ATOM 651 N N . ASP A 1 81 ? 15.315 4.711 2.110 1.00 66.50 81 ASP A N 1
ATOM 652 C CA . ASP A 1 81 ? 16.558 5.062 1.417 1.00 66.50 81 ASP A CA 1
ATOM 653 C C . ASP A 1 81 ? 17.127 6.409 1.908 1.00 66.50 81 ASP A C 1
ATOM 655 O O . ASP A 1 81 ? 16.531 7.462 1.689 1.00 66.50 81 ASP A O 1
ATOM 659 N N . GLU A 1 82 ? 18.281 6.362 2.579 1.00 57.25 82 GLU A N 1
ATOM 660 C CA . GLU A 1 82 ? 19.042 7.539 3.028 1.00 57.25 82 GLU A CA 1
ATOM 661 C C . GLU A 1 82 ? 19.884 8.153 1.895 1.00 57.25 82 GLU A C 1
ATOM 663 O O . GLU A 1 82 ? 20.300 9.306 1.991 1.00 57.25 82 GLU A O 1
ATOM 668 N N . SER A 1 83 ? 20.135 7.399 0.816 1.00 58.12 83 SER A N 1
ATOM 669 C CA . SER A 1 83 ? 21.020 7.800 -0.286 1.00 58.12 83 SER A CA 1
ATOM 670 C C . SER A 1 83 ? 20.305 8.544 -1.420 1.00 58.12 83 SER A C 1
ATOM 672 O O . SER A 1 83 ? 20.957 9.167 -2.262 1.00 58.12 83 SER A O 1
ATOM 674 N N . PHE A 1 84 ? 18.969 8.526 -1.428 1.00 63.06 84 PHE A N 1
ATOM 675 C CA . PHE A 1 84 ? 18.132 9.184 -2.426 1.00 63.06 84 PHE A CA 1
ATOM 676 C C . PHE A 1 84 ? 17.041 10.022 -1.746 1.00 63.06 84 PHE A C 1
ATOM 678 O O . PHE A 1 84 ? 16.128 9.489 -1.118 1.00 63.06 84 PHE A O 1
ATOM 685 N N . GLU A 1 85 ? 17.121 11.350 -1.886 1.00 64.25 85 GLU A N 1
ATOM 686 C CA . GLU A 1 85 ? 16.123 12.271 -1.331 1.00 64.25 85 GLU A CA 1
ATOM 687 C C . GLU A 1 85 ? 14.791 12.112 -2.081 1.00 64.25 85 GLU A C 1
ATOM 689 O O . GLU A 1 85 ? 14.622 12.550 -3.228 1.00 64.25 85 GLU A O 1
ATOM 694 N N . ILE A 1 86 ? 13.817 11.482 -1.426 1.00 64.25 86 ILE A N 1
ATOM 695 C CA . ILE A 1 86 ? 12.465 11.381 -1.959 1.00 64.25 86 ILE A CA 1
ATOM 696 C C . ILE A 1 86 ? 11.612 12.535 -1.428 1.00 64.25 86 ILE A C 1
ATOM 698 O O . ILE A 1 86 ? 11.147 12.528 -0.294 1.00 64.25 86 ILE A O 1
ATOM 702 N N . LYS A 1 87 ? 11.373 13.528 -2.287 1.00 71.88 87 LYS A N 1
ATOM 703 C CA . LYS A 1 87 ? 10.566 14.723 -2.000 1.00 71.88 87 LYS A CA 1
ATOM 704 C C . LYS A 1 87 ? 9.068 14.437 -2.018 1.00 71.88 87 LYS A C 1
ATOM 706 O O . LYS A 1 87 ? 8.305 15.129 -1.338 1.00 71.88 87 LYS A O 1
ATOM 711 N N . ASN A 1 88 ? 8.637 13.466 -2.824 1.00 76.12 88 ASN A N 1
ATOM 712 C CA . ASN A 1 88 ? 7.252 13.015 -2.878 1.00 76.12 88 ASN A CA 1
ATOM 713 C C . ASN A 1 88 ? 7.174 11.489 -3.091 1.00 76.12 88 ASN A C 1
ATOM 715 O O . ASN A 1 88 ? 7.970 10.910 -3.828 1.00 76.12 88 ASN A O 1
ATOM 719 N N . VAL A 1 89 ? 6.213 10.847 -2.424 1.00 81.75 89 VAL A N 1
ATOM 720 C CA . VAL A 1 89 ? 5.809 9.459 -2.685 1.00 81.75 89 VAL A CA 1
ATOM 721 C C . VAL A 1 89 ? 4.294 9.435 -2.746 1.00 81.75 89 VAL A C 1
ATOM 723 O O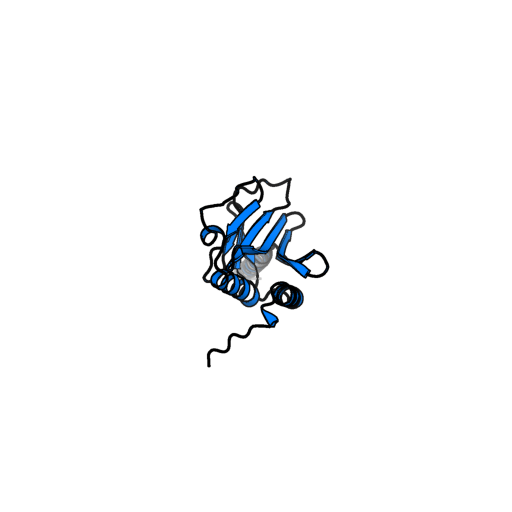 . VAL A 1 89 ? 3.628 10.074 -1.927 1.00 81.75 89 VAL A O 1
ATOM 726 N N . ASN A 1 90 ? 3.745 8.692 -3.695 1.00 89.25 90 ASN A N 1
ATOM 727 C CA . ASN A 1 90 ? 2.325 8.404 -3.759 1.00 89.25 90 ASN A CA 1
ATOM 728 C C . ASN A 1 90 ? 2.082 7.024 -4.372 1.00 89.25 90 ASN A C 1
ATOM 730 O O . ASN A 1 90 ? 2.907 6.527 -5.132 1.00 89.25 90 ASN A O 1
ATOM 734 N N . ILE A 1 91 ? 0.930 6.430 -4.074 1.00 91.38 91 ILE A N 1
ATOM 735 C CA . ILE A 1 91 ? 0.450 5.229 -4.750 1.00 91.38 91 ILE A CA 1
ATOM 736 C C . ILE A 1 91 ? -0.933 5.519 -5.311 1.00 91.38 91 ILE A C 1
ATOM 738 O O . ILE A 1 91 ? -1.821 6.003 -4.606 1.00 91.38 91 ILE A O 1
ATOM 742 N N . LEU A 1 92 ? -1.085 5.227 -6.595 1.00 94.38 92 LEU A N 1
ATOM 743 C CA . LEU A 1 92 ? -2.337 5.303 -7.321 1.00 94.38 92 LEU A CA 1
ATOM 744 C C . LEU A 1 92 ? -2.850 3.893 -7.579 1.00 94.38 92 LEU A C 1
ATOM 746 O O . LEU A 1 92 ? -2.112 3.021 -8.032 1.00 94.38 92 LEU A O 1
ATOM 750 N N . THR A 1 93 ? -4.130 3.701 -7.325 1.00 95.00 93 THR A N 1
ATOM 751 C CA . THR A 1 93 ? -4.909 2.537 -7.761 1.00 95.00 93 THR A CA 1
ATOM 752 C C . THR A 1 93 ? -5.932 3.002 -8.799 1.00 95.00 93 THR A C 1
ATOM 754 O O . THR A 1 93 ? -5.863 4.151 -9.244 1.00 95.00 93 THR A O 1
ATOM 757 N N . SER A 1 94 ? -6.851 2.140 -9.242 1.00 93.56 94 SER A N 1
ATOM 758 C CA . SER A 1 94 ? -7.816 2.521 -10.283 1.00 93.56 94 SER A CA 1
ATOM 759 C C . SER A 1 94 ? -8.738 3.659 -9.859 1.00 93.56 94 SER A C 1
ATOM 761 O O . SER A 1 94 ? -9.113 4.468 -10.706 1.00 93.56 94 SER A O 1
ATOM 763 N N . SER A 1 95 ? -9.089 3.743 -8.575 1.00 94.19 95 SER A N 1
ATOM 764 C CA . SER A 1 95 ? -9.982 4.782 -8.060 1.00 94.19 95 SER A CA 1
ATOM 765 C C . SER A 1 95 ? -9.387 5.617 -6.929 1.00 94.19 95 SER A C 1
ATOM 767 O O . SER A 1 95 ? -9.833 6.748 -6.728 1.00 94.19 95 SER A O 1
ATOM 769 N N . ILE A 1 96 ? -8.367 5.123 -6.216 1.00 92.50 96 ILE A N 1
ATOM 770 C CA . ILE A 1 96 ? -7.808 5.829 -5.058 1.00 92.50 96 ILE A CA 1
ATOM 771 C C . ILE A 1 96 ? -6.403 6.371 -5.337 1.00 92.50 96 ILE A C 1
ATOM 773 O O . ILE A 1 96 ? -5.455 5.631 -5.611 1.00 92.50 96 ILE A O 1
ATOM 777 N N . ASN A 1 97 ? -6.263 7.689 -5.172 1.00 93.12 97 ASN A N 1
ATOM 778 C CA . ASN A 1 97 ? -4.988 8.372 -4.978 1.00 93.12 97 ASN A CA 1
ATOM 779 C C . ASN A 1 97 ? -4.702 8.446 -3.474 1.00 93.12 97 ASN A C 1
ATOM 781 O O . ASN A 1 97 ? -5.374 9.195 -2.755 1.00 93.12 97 ASN A O 1
ATOM 785 N N . LEU A 1 98 ? -3.722 7.673 -2.999 1.00 88.69 98 LEU A N 1
ATOM 786 C CA . LEU A 1 98 ? -3.468 7.525 -1.568 1.00 88.69 98 LEU A CA 1
ATOM 787 C C . LEU A 1 98 ? -3.148 8.871 -0.910 1.00 88.69 98 LEU A C 1
ATOM 789 O O . LEU A 1 98 ? -3.817 9.256 0.042 1.00 88.69 98 LEU A O 1
ATOM 793 N N . TYR A 1 99 ? -2.193 9.629 -1.453 1.00 86.38 99 TYR A N 1
ATOM 794 C CA . TYR A 1 99 ? -1.763 10.917 -0.898 1.00 86.38 99 TYR A CA 1
ATOM 795 C C . TYR A 1 99 ? -2.899 11.945 -0.787 1.00 86.38 99 TYR A C 1
ATOM 797 O O . TYR A 1 99 ? -2.970 12.701 0.187 1.00 86.38 99 TYR A O 1
ATOM 805 N N . GLN A 1 100 ? -3.780 11.998 -1.790 1.00 87.56 100 GLN A N 1
ATOM 806 C CA . GLN A 1 100 ? -4.934 12.903 -1.791 1.00 87.56 100 GLN A CA 1
ATOM 807 C C . GLN A 1 100 ? -6.032 12.452 -0.823 1.00 87.56 100 GLN A C 1
ATOM 809 O O . GLN A 1 100 ? -6.743 13.299 -0.292 1.00 87.56 100 GLN A O 1
ATOM 814 N N . SER A 1 101 ? -6.147 11.145 -0.580 1.00 87.31 101 SER A N 1
ATOM 815 C CA . SER A 1 101 ? -7.166 10.566 0.304 1.00 87.31 101 SER A CA 1
ATOM 816 C C . SER A 1 101 ? -6.818 10.676 1.790 1.00 87.31 101 SER A C 1
ATOM 818 O O . SER A 1 101 ? -7.697 10.498 2.630 1.00 87.31 101 SER A O 1
ATOM 820 N N . LEU A 1 102 ? -5.558 10.978 2.121 1.00 85.31 102 LEU A N 1
ATOM 821 C CA . LEU A 1 102 ? -5.131 11.277 3.486 1.00 85.31 102 LEU A CA 1
ATOM 822 C C . LEU A 1 102 ? -5.667 12.646 3.922 1.00 85.31 102 LEU A C 1
ATOM 824 O O . LEU A 1 102 ? -5.356 13.667 3.293 1.00 85.31 102 LEU A O 1
ATOM 828 N N . ASP A 1 103 ? -6.414 12.668 5.028 1.00 78.12 103 ASP A N 1
ATOM 829 C CA . ASP A 1 103 ? -6.990 13.894 5.575 1.00 78.12 103 ASP A CA 1
ATOM 830 C C . ASP A 1 103 ? -5.901 14.933 5.907 1.00 78.12 103 ASP A C 1
ATOM 832 O O . ASP A 1 103 ? -4.816 14.639 6.419 1.00 78.12 103 ASP A O 1
ATOM 836 N N . SER A 1 104 ? -6.204 16.185 5.579 1.00 58.56 104 SER A N 1
ATOM 837 C CA . SER A 1 104 ? -5.278 17.325 5.545 1.00 58.56 104 SER A CA 1
ATOM 838 C C . SER A 1 104 ? -4.759 17.718 6.927 1.00 58.56 104 SER A C 1
ATOM 840 O O . SER A 1 104 ? -3.679 18.294 7.047 1.00 58.56 104 SER A O 1
ATOM 842 N N . ASN A 1 105 ? -5.531 17.408 7.969 1.00 55.03 105 ASN A N 1
ATOM 843 C CA . ASN A 1 105 ? -5.388 18.003 9.295 1.00 55.03 105 ASN A CA 1
ATOM 844 C C . ASN A 1 105 ? -4.186 17.484 10.101 1.00 55.03 105 ASN A C 1
ATOM 846 O O . ASN A 1 105 ? -3.834 18.098 11.106 1.00 55.03 105 ASN A O 1
ATOM 850 N N . LYS A 1 106 ? -3.532 16.389 9.679 1.00 56.22 106 LYS A N 1
ATOM 851 C CA . LYS A 1 106 ? -2.312 15.858 10.322 1.00 56.22 106 LYS A CA 1
ATOM 852 C C . LYS A 1 106 ? -1.317 15.251 9.327 1.00 56.22 106 LYS A C 1
ATOM 854 O O . LYS A 1 106 ? -0.788 14.170 9.562 1.00 56.22 106 LYS A O 1
ATOM 859 N N . LYS A 1 107 ? -1.035 15.947 8.221 1.00 61.56 107 LYS A N 1
ATOM 860 C CA . LYS A 1 107 ? 0.062 15.562 7.316 1.00 61.56 107 LYS A CA 1
ATOM 861 C C . LYS A 1 107 ? 1.399 15.883 7.973 1.00 61.56 107 LYS A C 1
ATOM 863 O O . LYS A 1 107 ? 1.930 16.983 7.830 1.00 61.56 107 LYS A O 1
ATOM 868 N N . ASN A 1 108 ? 1.936 14.927 8.718 1.00 55.69 108 ASN A N 1
ATOM 869 C CA . ASN A 1 108 ? 3.225 15.078 9.373 1.00 55.69 108 ASN A CA 1
ATOM 870 C C . ASN A 1 108 ? 4.328 14.863 8.332 1.00 55.69 108 ASN A C 1
ATOM 872 O O . ASN A 1 108 ? 4.767 13.744 8.085 1.00 55.69 108 ASN A O 1
ATOM 876 N N . LYS A 1 109 ? 4.728 15.940 7.649 1.00 56.25 109 LYS A N 1
ATOM 877 C CA . LYS A 1 109 ? 5.780 15.906 6.628 1.00 56.25 109 LYS A CA 1
ATOM 878 C C . LYS A 1 109 ? 7.150 15.868 7.309 1.00 56.25 109 LYS A C 1
ATOM 880 O O . LYS A 1 109 ? 7.898 16.840 7.274 1.00 56.25 109 LYS A O 1
ATOM 885 N N . SER A 1 110 ? 7.466 14.753 7.963 1.00 57.47 110 SER A N 1
ATOM 886 C CA . SER A 1 110 ? 8.872 14.419 8.209 1.00 57.47 110 SER A CA 1
ATOM 887 C C . SER A 1 110 ? 9.500 14.045 6.865 1.00 57.47 110 SER A C 1
ATOM 889 O O . SER A 1 110 ? 8.789 13.598 5.963 1.00 57.47 110 SER A O 1
ATOM 891 N N . THR A 1 111 ? 10.804 14.258 6.691 1.00 58.44 111 THR A N 1
ATOM 892 C CA . THR A 1 111 ? 11.466 14.206 5.374 1.00 58.44 111 THR A CA 1
ATOM 893 C C . THR A 1 111 ? 11.265 12.897 4.605 1.00 58.44 111 THR A C 1
ATOM 895 O O . THR A 1 111 ? 11.417 12.913 3.392 1.00 58.44 111 THR A O 1
ATOM 898 N N . ASN A 1 112 ? 10.834 11.812 5.262 1.00 65.44 112 ASN A N 1
ATOM 899 C CA . ASN A 1 112 ? 10.701 10.483 4.662 1.00 65.44 112 ASN A CA 1
ATOM 900 C C . ASN A 1 112 ? 9.386 9.743 4.985 1.00 65.44 112 ASN A C 1
ATOM 902 O O . ASN A 1 112 ? 9.269 8.564 4.646 1.00 65.44 112 ASN A O 1
ATOM 906 N N . ILE A 1 113 ? 8.415 10.376 5.660 1.00 75.06 113 ILE A N 1
ATOM 907 C CA . ILE A 1 113 ? 7.143 9.736 6.049 1.00 75.06 113 ILE A CA 1
ATOM 908 C C . ILE A 1 113 ? 5.984 10.694 5.785 1.00 75.06 113 ILE A C 1
ATOM 910 O O . ILE A 1 113 ? 6.016 11.845 6.214 1.00 75.06 113 ILE A O 1
ATOM 914 N N . ILE A 1 114 ? 4.952 10.198 5.109 1.00 77.75 114 ILE A N 1
ATOM 915 C CA . ILE A 1 114 ? 3.659 10.856 4.941 1.00 77.75 114 ILE A CA 1
ATOM 916 C C . ILE A 1 114 ? 2.635 10.018 5.692 1.00 77.75 114 ILE A C 1
ATOM 918 O O . ILE A 1 114 ? 2.424 8.859 5.351 1.00 77.75 114 ILE A O 1
ATOM 922 N N . GLU A 1 115 ? 1.988 10.598 6.694 1.00 82.06 115 GLU A N 1
ATOM 923 C CA . GLU A 1 115 ? 0.938 9.940 7.471 1.00 82.06 115 GLU A CA 1
ATOM 924 C C . GLU A 1 115 ? -0.342 10.771 7.476 1.00 82.06 115 GLU A C 1
ATOM 926 O O . GLU A 1 115 ? -0.304 11.999 7.366 1.00 82.06 115 GLU A O 1
ATOM 931 N N . GLY A 1 116 ? -1.480 10.095 7.584 1.00 82.62 116 GLY A N 1
ATOM 932 C CA . GLY A 1 116 ? -2.775 10.743 7.721 1.00 82.62 116 GLY A CA 1
ATOM 933 C C . GLY A 1 116 ? -3.889 9.741 7.979 1.00 82.62 116 GLY A C 1
ATOM 934 O O . GLY A 1 116 ? -3.697 8.528 7.859 1.00 82.62 116 GLY A O 1
ATOM 935 N N . TYR A 1 117 ? -5.053 10.272 8.338 1.00 85.00 117 TYR A N 1
ATOM 936 C CA . TYR A 1 117 ? -6.263 9.479 8.505 1.00 85.00 117 TYR A CA 1
ATOM 937 C C . TYR A 1 117 ? -6.969 9.291 7.175 1.00 85.00 117 TYR A C 1
ATOM 939 O O . TYR A 1 117 ? -6.949 10.174 6.317 1.00 85.00 117 TYR A O 1
ATOM 947 N N . ILE A 1 118 ? -7.618 8.150 7.031 1.00 84.88 118 ILE A N 1
ATOM 948 C CA . ILE A 1 118 ? -8.426 7.815 5.869 1.00 84.88 118 ILE A CA 1
ATOM 949 C C . ILE A 1 118 ? -9.605 6.957 6.329 1.00 84.88 118 ILE A C 1
ATOM 951 O O . ILE A 1 118 ? -9.497 6.191 7.287 1.00 84.88 118 ILE A O 1
ATOM 955 N N . GLU A 1 119 ? -10.750 7.139 5.679 1.00 82.75 119 GLU A N 1
ATOM 956 C CA . GLU A 1 119 ? -11.972 6.393 5.981 1.00 82.75 119 GLU A CA 1
ATOM 957 C C . GLU A 1 119 ? -11.785 4.900 5.658 1.00 82.75 119 GLU A C 1
ATOM 959 O O . GLU A 1 119 ? -11.177 4.544 4.646 1.00 82.75 119 GLU A O 1
ATOM 964 N N . ASP A 1 120 ? -12.304 4.018 6.517 1.00 80.94 120 ASP A N 1
ATOM 965 C CA . ASP A 1 120 ? -12.075 2.567 6.433 1.00 80.94 120 ASP A CA 1
ATOM 966 C C . ASP A 1 120 ? -12.529 1.941 5.101 1.00 80.94 120 ASP A C 1
ATOM 968 O O . ASP A 1 120 ? -11.922 0.984 4.612 1.00 80.94 120 ASP A O 1
ATOM 972 N N . ASP A 1 121 ? -13.588 2.473 4.492 1.00 83.75 121 ASP A N 1
ATOM 973 C CA . ASP A 1 121 ? -14.084 2.035 3.187 1.00 83.75 121 ASP A CA 1
ATOM 974 C C . ASP A 1 121 ? -13.094 2.371 2.064 1.00 83.75 121 ASP A C 1
ATOM 976 O O . ASP A 1 121 ? -12.781 1.506 1.245 1.00 83.75 121 ASP A O 1
ATOM 980 N N . LYS A 1 122 ? -12.518 3.578 2.071 1.00 87.06 122 LYS A N 1
ATOM 981 C CA . LYS A 1 122 ? -11.467 3.984 1.127 1.00 87.06 122 LYS A CA 1
ATOM 982 C C . LYS A 1 122 ? -10.199 3.158 1.286 1.00 87.06 122 LYS A C 1
ATOM 984 O O . LYS A 1 122 ? -9.581 2.813 0.282 1.00 87.06 122 LYS A O 1
ATOM 989 N N . VAL A 1 123 ? -9.825 2.809 2.518 1.00 87.62 123 VAL A N 1
ATOM 990 C CA . VAL A 1 123 ? -8.701 1.892 2.780 1.00 87.62 123 VAL A CA 1
ATOM 991 C C . VAL A 1 123 ? -8.968 0.529 2.161 1.00 87.62 123 VAL A C 1
ATOM 993 O O . VAL A 1 123 ? -8.129 0.013 1.424 1.00 87.62 123 VAL A O 1
ATOM 996 N N . SER A 1 124 ? -10.152 -0.025 2.423 1.00 86.75 124 SER A N 1
ATOM 997 C CA . SER A 1 124 ? -10.551 -1.337 1.912 1.00 86.75 124 SER A CA 1
ATOM 998 C C . SER A 1 124 ? -10.524 -1.364 0.379 1.00 86.75 124 SER A C 1
ATOM 1000 O O . SER A 1 124 ? -9.964 -2.288 -0.210 1.00 86.75 124 SER A O 1
ATOM 1002 N N . ILE A 1 125 ? -11.070 -0.326 -0.269 1.00 90.06 125 ILE A N 1
ATOM 1003 C CA . ILE A 1 125 ? -11.064 -0.177 -1.733 1.00 90.06 125 ILE A CA 1
ATOM 1004 C C . ILE A 1 125 ? -9.629 -0.070 -2.255 1.00 90.06 125 ILE A C 1
ATOM 1006 O O . ILE A 1 125 ? -9.254 -0.829 -3.146 1.00 90.06 125 ILE A O 1
ATOM 1010 N N . PHE A 1 126 ? -8.809 0.812 -1.677 1.00 91.94 126 PHE A N 1
ATOM 1011 C CA . PHE A 1 126 ? -7.417 0.996 -2.089 1.00 91.94 126 PHE A CA 1
ATOM 1012 C C . PHE A 1 126 ? -6.635 -0.322 -2.050 1.00 91.94 126 PHE A C 1
ATOM 1014 O O . PHE A 1 126 ? -5.992 -0.686 -3.033 1.00 91.94 126 PHE A O 1
ATOM 1021 N N . PHE A 1 127 ? -6.710 -1.074 -0.949 1.00 90.62 127 PHE A N 1
ATOM 1022 C CA . PHE A 1 127 ? -5.985 -2.338 -0.845 1.00 90.62 127 PHE A CA 1
ATOM 1023 C C . PHE A 1 127 ? -6.574 -3.427 -1.746 1.00 90.62 127 PHE A C 1
ATOM 1025 O O . PHE A 1 127 ? -5.801 -4.158 -2.361 1.00 90.62 127 PHE A O 1
ATOM 1032 N N . GLN A 1 128 ? -7.899 -3.517 -1.912 1.00 91.00 128 GLN A N 1
ATOM 1033 C CA . GLN A 1 128 ? -8.496 -4.445 -2.883 1.00 91.00 128 GLN A CA 1
ATOM 1034 C C . GLN A 1 128 ? -8.002 -4.184 -4.306 1.00 91.00 128 GLN A C 1
ATOM 1036 O O . GLN A 1 128 ? -7.559 -5.116 -4.979 1.00 91.00 128 GLN A O 1
ATOM 1041 N N . GLU A 1 129 ? -8.045 -2.932 -4.757 1.00 94.25 129 GLU A N 1
ATOM 1042 C CA . GLU A 1 129 ? -7.575 -2.560 -6.089 1.00 94.25 129 GLU A CA 1
ATOM 1043 C C . GLU A 1 129 ? -6.080 -2.843 -6.247 1.00 94.25 129 GLU A C 1
ATOM 1045 O O . GLU A 1 129 ? -5.678 -3.490 -7.215 1.00 94.25 129 GLU A O 1
ATOM 1050 N N . LEU A 1 130 ? -5.269 -2.453 -5.258 1.00 9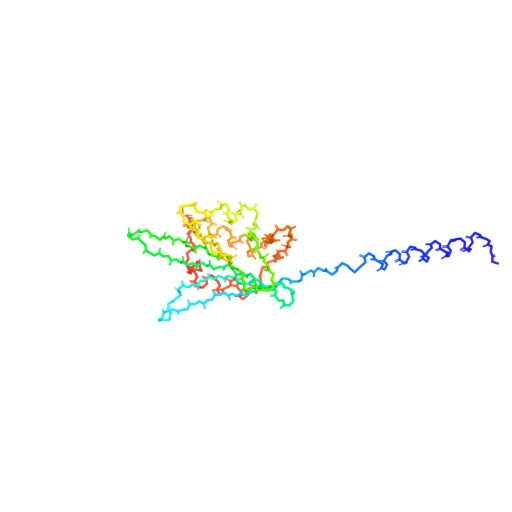2.75 130 LEU A N 1
ATOM 1051 C CA . LEU A 1 130 ? -3.829 -2.698 -5.250 1.00 92.75 130 LEU A CA 1
ATOM 1052 C C . LEU A 1 130 ? -3.497 -4.195 -5.321 1.00 92.75 130 LEU A C 1
ATOM 1054 O O . LEU A 1 130 ? -2.582 -4.599 -6.033 1.00 92.75 130 LEU A O 1
ATOM 1058 N N . PHE A 1 131 ? -4.247 -5.038 -4.613 1.00 92.06 131 PHE A N 1
ATOM 1059 C CA . PHE A 1 131 ? -4.015 -6.479 -4.578 1.00 92.06 131 PHE A CA 1
ATOM 1060 C C . PHE A 1 131 ? -4.478 -7.218 -5.830 1.00 92.06 131 PHE A C 1
ATOM 1062 O O . PHE A 1 131 ? -3.838 -8.199 -6.218 1.00 92.06 131 PHE A O 1
ATOM 1069 N N . ILE A 1 132 ? -5.593 -6.797 -6.426 1.00 91.62 132 ILE A N 1
ATOM 1070 C CA . ILE A 1 132 ? -6.200 -7.462 -7.586 1.00 91.62 132 ILE A CA 1
ATOM 1071 C C . ILE A 1 132 ? -5.570 -6.948 -8.879 1.00 91.62 132 ILE A C 1
ATOM 1073 O O . ILE A 1 132 ? -5.108 -7.738 -9.702 1.00 91.62 132 ILE A O 1
ATOM 1077 N N . SER A 1 133 ? -5.539 -5.629 -9.037 1.00 92.44 133 SER A N 1
ATOM 1078 C CA . SER A 1 133 ? -5.191 -4.947 -10.284 1.00 92.44 133 SER A CA 1
ATOM 1079 C C . SER A 1 133 ? -3.789 -4.340 -10.261 1.00 92.44 133 SER A C 1
ATOM 1081 O O . SER A 1 133 ? -3.247 -4.022 -11.319 1.00 92.44 133 SER A O 1
ATOM 1083 N N . GLY A 1 134 ? -3.181 -4.201 -9.081 1.00 92.69 134 GLY A N 1
ATOM 1084 C CA . GLY A 1 134 ? -1.940 -3.452 -8.927 1.00 92.69 134 GLY A CA 1
ATOM 1085 C C . GLY A 1 134 ? -2.196 -1.945 -8.920 1.00 92.69 134 GLY A C 1
ATOM 1086 O O . GLY A 1 134 ? -3.265 -1.474 -8.531 1.00 92.69 134 GLY A O 1
ATOM 1087 N N . GLY A 1 135 ? -1.202 -1.173 -9.343 1.00 94.12 135 GLY A N 1
ATOM 1088 C CA . GLY A 1 135 ? -1.285 0.282 -9.334 1.00 94.12 135 GLY A CA 1
ATOM 1089 C C . GLY A 1 135 ? -0.018 0.949 -9.847 1.00 94.12 135 GLY A C 1
ATOM 1090 O O . GLY A 1 135 ? 0.819 0.322 -10.496 1.00 94.12 135 GLY A O 1
ATOM 1091 N N . TYR A 1 136 ? 0.134 2.226 -9.526 1.00 93.25 136 TYR A N 1
ATOM 1092 C CA . TYR A 1 136 ? 1.297 3.023 -9.886 1.00 93.25 136 TYR A CA 1
ATOM 1093 C C . TYR A 1 136 ? 1.919 3.631 -8.642 1.00 93.25 136 TYR A C 1
ATOM 1095 O O . TYR A 1 136 ? 1.258 4.319 -7.866 1.00 93.25 136 TYR A O 1
ATOM 1103 N N . LEU A 1 137 ? 3.207 3.387 -8.468 1.00 90.00 137 LEU A N 1
ATOM 1104 C CA . LEU A 1 137 ? 4.032 4.029 -7.469 1.00 90.00 137 LEU A CA 1
ATOM 1105 C C . LEU A 1 137 ? 4.684 5.259 -8.095 1.00 90.00 137 LEU A C 1
ATOM 1107 O O . LEU A 1 137 ? 5.461 5.155 -9.043 1.00 90.00 137 LEU A O 1
ATOM 1111 N N . LEU A 1 138 ? 4.363 6.424 -7.547 1.00 88.56 138 LEU A N 1
ATOM 1112 C CA . LEU A 1 138 ? 4.945 7.696 -7.943 1.00 88.56 138 LEU A CA 1
ATOM 1113 C C . LEU A 1 138 ? 6.010 8.079 -6.923 1.00 88.56 138 LEU A C 1
ATOM 1115 O O . LEU A 1 138 ? 5.699 8.278 -5.749 1.00 88.56 138 LEU A O 1
ATOM 1119 N N . ILE A 1 139 ? 7.258 8.176 -7.369 1.00 82.75 139 ILE A N 1
ATOM 1120 C CA . ILE A 1 139 ? 8.397 8.614 -6.561 1.00 82.75 139 ILE A CA 1
ATOM 1121 C C . ILE A 1 139 ? 9.051 9.791 -7.269 1.00 82.75 139 ILE A C 1
ATOM 1123 O O . ILE A 1 139 ? 9.635 9.635 -8.343 1.00 82.75 139 ILE A O 1
ATOM 1127 N N . ASN A 1 140 ? 9.023 10.966 -6.651 1.00 81.75 140 ASN A N 1
ATOM 1128 C CA . ASN A 1 140 ? 9.479 12.217 -7.253 1.00 81.75 140 ASN A CA 1
ATOM 1129 C C . ASN A 1 140 ? 8.805 12.476 -8.616 1.00 81.75 140 ASN A C 1
ATOM 1131 O O . ASN A 1 140 ? 7.642 12.870 -8.676 1.00 81.75 140 ASN A O 1
ATOM 1135 N N . ASN A 1 141 ? 9.544 12.253 -9.705 1.00 81.19 141 ASN A N 1
ATOM 1136 C CA . ASN A 1 141 ? 9.073 12.410 -11.083 1.00 81.19 141 ASN A CA 1
ATOM 1137 C C . ASN A 1 141 ? 9.067 11.069 -11.839 1.00 81.19 141 ASN A C 1
ATOM 1139 O O . ASN A 1 141 ? 8.944 11.054 -13.061 1.00 81.19 141 ASN A O 1
ATOM 1143 N N . LYS A 1 142 ? 9.268 9.952 -11.132 1.00 84.56 142 LYS A N 1
ATOM 1144 C CA . LYS A 1 142 ? 9.249 8.602 -11.690 1.00 84.56 142 LYS A CA 1
ATOM 1145 C C . LYS A 1 142 ? 7.925 7.928 -11.378 1.00 84.56 142 LYS A C 1
ATOM 1147 O O . LYS A 1 142 ? 7.428 8.003 -10.256 1.00 84.56 142 LYS A O 1
ATOM 1152 N N . GLU A 1 143 ? 7.419 7.225 -12.375 1.00 89.50 143 GLU A N 1
ATOM 1153 C CA . GLU A 1 143 ? 6.242 6.380 -12.281 1.00 89.50 143 GLU A CA 1
ATOM 1154 C C . GLU A 1 143 ? 6.669 4.932 -12.503 1.00 89.50 143 GLU A C 1
ATOM 1156 O O . GLU A 1 143 ? 7.316 4.606 -13.498 1.00 89.50 143 GLU A O 1
ATOM 1161 N N . LEU A 1 144 ? 6.336 4.078 -11.543 1.00 88.94 144 LEU A N 1
ATOM 1162 C CA . LEU A 1 144 ? 6.668 2.663 -11.539 1.00 88.94 144 LEU A CA 1
ATOM 1163 C C . LEU A 1 144 ? 5.376 1.860 -11.441 1.00 88.94 144 LEU A C 1
ATOM 1165 O O . LEU A 1 144 ? 4.553 2.094 -10.555 1.00 88.94 144 LEU A O 1
ATOM 1169 N N . LYS A 1 145 ? 5.191 0.899 -12.343 1.00 91.00 145 LYS A N 1
ATOM 1170 C CA . LYS A 1 145 ? 3.997 0.056 -12.342 1.00 91.00 145 LYS A CA 1
ATOM 1171 C C . LYS A 1 145 ? 4.138 -1.061 -11.309 1.00 91.00 145 LYS A C 1
ATOM 1173 O O . LYS A 1 145 ? 5.015 -1.912 -11.427 1.00 91.00 145 LYS A O 1
ATOM 1178 N N . ILE A 1 146 ? 3.232 -1.093 -10.339 1.00 91.81 146 ILE A N 1
ATOM 1179 C CA . ILE A 1 146 ? 3.026 -2.240 -9.456 1.00 91.81 146 ILE A CA 1
ATOM 1180 C C . ILE A 1 146 ? 2.129 -3.217 -10.212 1.00 91.81 146 ILE A C 1
ATOM 1182 O O . ILE A 1 146 ? 0.949 -2.942 -10.432 1.00 91.81 146 ILE A O 1
ATOM 1186 N N . ASN A 1 147 ? 2.686 -4.346 -10.641 1.00 90.44 147 ASN A N 1
ATOM 1187 C CA . ASN A 1 147 ? 1.914 -5.360 -11.350 1.00 90.44 147 ASN A CA 1
ATOM 1188 C C . ASN A 1 147 ? 0.971 -6.096 -10.387 1.00 90.44 147 ASN A C 1
ATOM 1190 O O . ASN A 1 147 ? 1.387 -6.545 -9.320 1.00 90.44 147 ASN A O 1
ATOM 1194 N N . GLY A 1 148 ? -0.293 -6.224 -10.786 1.00 87.94 148 GLY A N 1
ATOM 1195 C CA . GLY A 1 148 ? -1.263 -7.108 -10.148 1.00 87.94 148 GLY A CA 1
ATOM 1196 C C . GLY A 1 148 ? -1.391 -8.453 -10.882 1.00 87.94 148 GLY A C 1
ATOM 1197 O O . GLY A 1 148 ? -1.041 -8.539 -12.063 1.00 87.94 148 GLY A O 1
ATOM 1198 N N . PRO A 1 149 ? -1.927 -9.492 -10.221 1.00 92.69 149 PRO A N 1
ATOM 1199 C CA . PRO A 1 149 ? -2.257 -9.518 -8.799 1.00 92.69 149 PRO A CA 1
ATOM 1200 C C . PRO A 1 149 ? -0.994 -9.629 -7.936 1.00 92.69 149 PRO A C 1
ATOM 1202 O O . PRO A 1 149 ? -0.045 -10.325 -8.295 1.00 92.69 149 PRO A O 1
ATOM 1205 N N . ILE A 1 150 ? -1.003 -8.981 -6.771 1.00 91.25 150 ILE A N 1
ATOM 1206 C CA . ILE A 1 150 ? 0.078 -9.130 -5.787 1.00 91.25 150 ILE A CA 1
ATOM 1207 C C . ILE A 1 150 ? 0.130 -10.588 -5.307 1.00 91.25 150 ILE A C 1
ATOM 1209 O O . ILE A 1 150 ? -0.878 -11.305 -5.315 1.00 91.25 150 ILE A O 1
ATOM 1213 N N . ASP A 1 151 ? 1.308 -11.041 -4.882 1.00 93.00 151 ASP A N 1
ATOM 1214 C CA . ASP A 1 151 ? 1.504 -12.394 -4.376 1.00 93.00 151 ASP A CA 1
ATOM 1215 C C . ASP A 1 151 ? 0.434 -12.798 -3.338 1.00 93.00 151 ASP A C 1
ATOM 1217 O O . ASP A 1 151 ? 0.007 -12.020 -2.477 1.00 93.00 151 ASP A O 1
ATOM 1221 N N . SER A 1 152 ? -0.060 -14.031 -3.468 1.00 91.75 152 SER A N 1
ATOM 1222 C CA . SER A 1 152 ? -1.157 -14.543 -2.640 1.00 91.75 152 SER A CA 1
ATOM 1223 C C . SER A 1 152 ? -0.814 -14.598 -1.151 1.00 91.75 152 SER A C 1
ATOM 1225 O O . SER A 1 152 ? -1.685 -14.321 -0.328 1.00 91.75 152 SER A O 1
ATOM 1227 N N . LYS A 1 153 ? 0.446 -14.875 -0.795 1.00 94.06 153 LYS A N 1
ATOM 1228 C CA . LYS A 1 153 ? 0.908 -14.894 0.592 1.00 94.06 153 LYS A CA 1
ATOM 1229 C C . LYS A 1 153 ? 0.791 -13.505 1.209 1.00 94.06 153 LYS A C 1
ATOM 1231 O O . LYS A 1 153 ? 0.185 -13.368 2.266 1.00 94.06 153 LYS A O 1
ATOM 1236 N N . VAL A 1 154 ? 1.280 -12.476 0.512 1.00 91.88 154 VAL A N 1
ATOM 1237 C CA . VAL A 1 154 ? 1.223 -11.076 0.972 1.00 91.88 154 VAL A CA 1
ATOM 1238 C C . VAL A 1 154 ? -0.224 -10.626 1.183 1.00 91.88 154 VAL A C 1
ATOM 1240 O O . VAL A 1 154 ? -0.545 -10.019 2.204 1.00 91.88 154 VAL A O 1
ATOM 1243 N N . ARG A 1 155 ? -1.116 -10.973 0.245 1.00 90.31 155 ARG A N 1
ATOM 1244 C CA . ARG A 1 155 ? -2.557 -10.691 0.352 1.00 90.31 155 ARG A CA 1
ATOM 1245 C C . ARG A 1 155 ? -3.187 -11.341 1.581 1.00 90.31 155 ARG A C 1
ATOM 1247 O O . ARG A 1 155 ? -3.916 -10.683 2.316 1.00 90.31 155 ARG A O 1
ATOM 1254 N N . LEU A 1 156 ? -2.918 -12.625 1.807 1.00 90.94 156 LEU A N 1
ATOM 1255 C CA . LEU A 1 156 ? -3.482 -13.371 2.935 1.00 90.94 156 LEU A CA 1
ATOM 1256 C C . LEU A 1 156 ? -2.962 -12.854 4.279 1.00 90.94 156 LEU A C 1
ATOM 1258 O O . LEU A 1 156 ? -3.744 -12.677 5.209 1.00 90.94 156 LEU A O 1
ATOM 1262 N N . GLU A 1 157 ? -1.665 -12.564 4.364 1.00 91.00 157 GLU A N 1
ATOM 1263 C CA . GLU A 1 157 ? -1.029 -11.972 5.543 1.00 91.00 157 GLU A CA 1
ATOM 1264 C C . GLU A 1 157 ? -1.652 -10.617 5.896 1.00 91.00 157 GLU A C 1
ATOM 1266 O O . GLU A 1 157 ? -1.987 -10.373 7.058 1.00 91.00 157 GLU A O 1
ATOM 1271 N N . TYR A 1 158 ? -1.898 -9.768 4.895 1.00 88.38 158 TYR A N 1
ATOM 1272 C CA . TYR A 1 158 ? -2.621 -8.516 5.086 1.00 88.38 158 TYR A CA 1
ATOM 1273 C C . TYR A 1 158 ? -4.046 -8.735 5.612 1.00 88.38 158 TYR A C 1
ATOM 1275 O O . TYR A 1 158 ? -4.405 -8.168 6.642 1.00 88.38 158 TYR A O 1
ATOM 1283 N N . LEU A 1 159 ? -4.847 -9.566 4.932 1.00 86.88 159 LEU A N 1
ATOM 1284 C CA . LEU A 1 159 ? -6.256 -9.796 5.282 1.00 86.88 159 LEU A CA 1
ATOM 1285 C C . LEU A 1 159 ? -6.416 -10.394 6.683 1.00 86.88 159 LEU A C 1
ATOM 1287 O O . LEU A 1 159 ? -7.361 -10.056 7.402 1.00 86.88 159 LEU A O 1
ATOM 1291 N N . PHE A 1 160 ? -5.489 -11.271 7.073 1.00 86.56 160 PHE A N 1
ATOM 1292 C CA . PHE A 1 160 ? -5.419 -11.819 8.421 1.00 86.56 160 PHE A CA 1
ATOM 1293 C C . PHE A 1 160 ? -5.091 -10.724 9.442 1.00 86.56 160 PHE A C 1
ATOM 1295 O O . PHE A 1 160 ? -5.761 -10.611 10.466 1.00 86.56 160 PHE A O 1
ATOM 1302 N N . CYS A 1 161 ? -4.099 -9.883 9.140 1.00 86.81 161 CYS A N 1
ATOM 1303 C CA . CYS A 1 161 ? -3.658 -8.803 10.015 1.00 86.81 161 CYS A CA 1
ATOM 1304 C C . CYS A 1 161 ? -4.749 -7.738 10.235 1.00 86.81 161 CYS A C 1
ATOM 1306 O O . CYS A 1 161 ? -4.964 -7.299 11.364 1.00 86.81 161 CYS A O 1
ATOM 1308 N N . THR A 1 162 ? -5.474 -7.336 9.185 1.00 82.19 162 THR A N 1
ATOM 1309 C CA . THR A 1 162 ? -6.508 -6.288 9.268 1.00 82.19 162 THR A CA 1
ATOM 1310 C C . THR A 1 162 ? -7.868 -6.783 9.758 1.00 82.19 162 THR A C 1
ATOM 1312 O O . THR A 1 162 ? -8.738 -5.957 10.064 1.00 82.19 162 THR A O 1
ATOM 1315 N N . GLY A 1 163 ? -8.061 -8.104 9.843 1.00 78.81 163 GLY A N 1
ATOM 1316 C CA . GLY A 1 163 ? -9.330 -8.737 10.206 1.00 78.81 163 GLY A CA 1
ATOM 1317 C C . GLY A 1 163 ? -10.397 -8.679 9.104 1.00 78.81 163 GLY A C 1
ATOM 1318 O O . GLY A 1 163 ? -11.557 -9.010 9.355 1.00 78.81 163 GLY A O 1
ATOM 1319 N N . GLU A 1 164 ? -10.031 -8.270 7.886 1.00 71.94 164 GLU A N 1
ATOM 1320 C CA . GLU A 1 164 ? -10.941 -8.194 6.732 1.00 71.94 164 GLU A CA 1
ATOM 1321 C C . GLU A 1 164 ? -11.345 -9.575 6.209 1.00 71.94 164 GLU A C 1
ATOM 1323 O O . GLU A 1 164 ? -12.409 -9.726 5.613 1.00 71.94 164 GLU A O 1
ATOM 1328 N N . MET A 1 165 ? -10.559 -10.611 6.517 1.00 63.03 165 MET A N 1
ATOM 1329 C CA . MET A 1 165 ? -10.895 -11.998 6.186 1.00 63.03 165 MET A CA 1
ATOM 1330 C C . MET A 1 165 ? -12.184 -12.495 6.876 1.00 63.03 165 MET A C 1
ATOM 1332 O O . MET A 1 165 ? -12.789 -13.462 6.419 1.00 63.03 165 MET A O 1
ATOM 1336 N N . PHE A 1 166 ? -12.624 -11.831 7.954 1.00 51.84 166 PHE A N 1
ATOM 1337 C CA . PHE A 1 166 ? -13.746 -12.261 8.799 1.00 51.84 166 PHE A CA 1
ATOM 1338 C C . PHE A 1 166 ? -15.031 -11.440 8.624 1.00 51.84 166 PHE A C 1
ATOM 1340 O O . PHE A 1 166 ? -16.029 -11.737 9.278 1.00 51.84 166 PHE A O 1
ATOM 1347 N N . HIS A 1 167 ? -15.043 -10.428 7.750 1.00 49.06 167 HIS A N 1
ATOM 1348 C CA . HIS A 1 167 ? -16.209 -9.561 7.552 1.00 49.06 167 HIS A CA 1
ATOM 1349 C C . HIS A 1 167 ? -16.666 -9.497 6.091 1.00 49.06 167 HIS A C 1
ATOM 1351 O O . HIS A 1 167 ? -16.679 -8.414 5.498 1.00 49.06 167 HIS A O 1
ATOM 1357 N N . PRO A 1 168 ? -17.143 -10.600 5.490 1.00 44.12 168 PRO A N 1
ATOM 1358 C CA . PRO A 1 168 ? -18.057 -10.435 4.381 1.00 44.12 168 PRO A CA 1
ATOM 1359 C C . PRO A 1 168 ? -19.324 -9.777 4.946 1.00 44.12 168 PRO A C 1
ATOM 1361 O O . PRO A 1 168 ? -20.170 -10.423 5.563 1.00 44.12 168 PRO A O 1
ATOM 1364 N N . LYS A 1 169 ? -19.446 -8.454 4.791 1.00 46.69 169 LYS A N 1
ATOM 1365 C CA . LYS A 1 169 ? -20.723 -7.761 4.975 1.00 46.69 169 LYS A CA 1
ATOM 1366 C C . LYS A 1 169 ? -21.634 -8.202 3.832 1.00 46.69 169 LYS A C 1
ATOM 1368 O O . LYS A 1 169 ? -21.772 -7.496 2.837 1.00 46.69 169 LYS A O 1
ATOM 1373 N N . TYR A 1 170 ? -22.225 -9.386 3.954 1.00 47.66 170 TYR A N 1
ATOM 1374 C CA . TYR A 1 170 ? -23.349 -9.765 3.116 1.00 47.66 170 TYR A CA 1
ATOM 1375 C C . TYR A 1 170 ? -24.486 -8.802 3.461 1.00 47.66 170 TYR A C 1
ATOM 1377 O O . TYR A 1 170 ? -25.047 -8.848 4.556 1.00 47.66 170 TYR A O 1
ATOM 1385 N N . LYS A 1 171 ? -24.762 -7.852 2.562 1.00 48.69 171 LYS A N 1
ATOM 1386 C CA . LYS A 1 171 ? -26.042 -7.148 2.582 1.00 48.69 171 LYS A CA 1
ATOM 1387 C C . LYS A 1 171 ? -27.093 -8.193 2.214 1.00 48.69 171 LYS A C 1
ATOM 1389 O O . LYS A 1 171 ? -27.083 -8.663 1.079 1.00 48.69 171 LYS A O 1
ATOM 1394 N N . ASN A 1 172 ? -27.914 -8.582 3.185 1.00 47.81 172 ASN A N 1
ATOM 1395 C CA . ASN A 1 172 ? -29.187 -9.248 2.913 1.00 47.81 172 ASN A CA 1
ATOM 1396 C C . ASN A 1 172 ? -30.176 -8.236 2.335 1.00 47.81 172 ASN A C 1
ATOM 1398 O O . ASN A 1 172 ? -30.141 -7.070 2.798 1.00 47.81 172 ASN A O 1
#

pLDDT: mean 76.69, std 14.25, range [44.12, 95.0]

Sequence (172 aa):
MTLKNFKILIFTKIILIIFFYFNNVNSDEIIAESIIVLDKMIPKECGIKFSISPNQVIKVSIKKIRLKNKDETIISLSNKDESFEIKNVNILTSSINLYQSLDSNKKNKSTNIIEGYIEDDKVSIFFQELFISGGYLLINNKELKINGPIDSKVRLEYLFCTGEMFHPKYKN

Secondary structure (DSSP, 8-state):
--HHHHHHHHHHHHHHHHHHHTT---PPPEEEEEEEEEETTEEEEEEEEEEETTTEEEEEEEEEEEETTEEEEEEEEEE--SSS--S-EEEE-SS-BHHHHS-GGG---BTTEEEEEE-HHHHHHHHHHHHHTEEEEEETTEEEEEESSPPHHHHHHHHHHHTGGG------

Radius of gyration: 22.45 Å; chains: 1; bounding box: 54×33×82 Å

Foldseek 3Di:
DDPVVVVVVVVVVVVVVVVVVVPPPDAWDWAKAWDFDDDVNATAKTWIWIQTDPAWIWTWIWGFDDDPNDTWIKIKIFIPHPPDQFQDKWWDFPPDTPLVQFDPPDQPPDRTMGMGTHDPVSVVVVVVRCQAANTWIDTPNDIHTGGDNHDPVNVVRRCVSVVVVPDPPPDD